Protein AF-A0A2H4V130-F1 (afdb_monomer_lite)

Foldseek 3Di:
DPDPVQPVQWDWDFPDPDDDPPGTDIDGWPDKDKDKDKDKDKDFPDPDPAQKTKMKIKIWIWMWIDTPNDTDIDIDIDIDIDMHGNPDDD

Sequence (90 aa):
DYKHAESHNFVAVSRDMALTPDNFFVMKIDSIKDISVMLNACYDVMHTDLPVSPYMCAGLGASFIDISNHVTSKLAYRGKVGVSYKLTPE

Secondary structure (DSSP, 8-state):
---GGGGGGEEEEESSSS--TTSEEEEE---EEEEEEEEEEEEES--SSSSEEEEEEEEEEEEEEEETTEEEEEEEEEEEEEEEE-SS--

pLDDT: mean 83.34, std 10.33, range [48.66, 95.25]

Structure (mmCIF, N/CA/C/O backbone):
data_AF-A0A2H4V130-F1
#
_entry.id   AF-A0A2H4V130-F1
#
loop_
_atom_site.group_PDB
_atom_site.id
_atom_site.type_symbol
_atom_site.label_atom_id
_atom_site.label_alt_id
_atom_site.label_comp_id
_atom_site.label_asym_id
_atom_site.label_entity_id
_atom_site.label_seq_id
_atom_site.pdbx_PDB_ins_code
_atom_site.Cartn_x
_atom_site.Cartn_y
_atom_site.Cartn_z
_atom_site.occupancy
_atom_site.B_iso_or_equiv
_atom_site.auth_seq_id
_atom_site.auth_comp_id
_atom_site.auth_asym_id
_atom_site.auth_atom_id
_atom_site.pdbx_PDB_model_num
ATOM 1 N N . ASP A 1 1 ? 29.631 -12.722 -20.558 1.00 48.66 1 ASP A N 1
ATOM 2 C CA . ASP A 1 1 ? 29.013 -14.003 -20.176 1.00 48.66 1 ASP A CA 1
ATOM 3 C C . ASP A 1 1 ? 27.771 -13.793 -19.338 1.00 48.66 1 ASP A C 1
ATOM 5 O O . ASP A 1 1 ? 27.861 -13.338 -18.203 1.00 48.66 1 ASP A O 1
ATOM 9 N N . TYR A 1 2 ? 26.610 -14.098 -19.911 1.00 52.09 2 TYR A N 1
ATOM 10 C CA . TYR A 1 2 ? 25.340 -14.107 -19.194 1.00 52.09 2 TYR A CA 1
ATOM 11 C C . TYR A 1 2 ? 25.284 -15.386 -18.354 1.00 52.09 2 TYR A C 1
ATOM 13 O O . TYR A 1 2 ? 25.060 -16.475 -18.877 1.00 52.09 2 TYR A O 1
ATOM 21 N N . LYS A 1 3 ? 25.532 -15.288 -17.045 1.00 61.66 3 LYS A N 1
ATOM 22 C CA . LYS A 1 3 ? 25.327 -16.429 -16.145 1.00 61.66 3 LYS A CA 1
ATOM 23 C C . LYS A 1 3 ? 23.821 -16.667 -16.025 1.00 61.66 3 LYS A C 1
ATOM 25 O O . LYS A 1 3 ? 23.114 -15.829 -15.476 1.00 61.66 3 LYS A O 1
ATOM 30 N N . HIS A 1 4 ? 23.339 -17.812 -16.515 1.00 60.97 4 HIS A N 1
ATOM 31 C CA . HIS A 1 4 ? 21.917 -18.198 -16.530 1.00 60.97 4 HIS A CA 1
ATOM 32 C C . HIS A 1 4 ? 21.178 -17.984 -15.193 1.00 60.97 4 HIS A C 1
ATOM 34 O O . HIS A 1 4 ? 19.979 -17.709 -15.198 1.00 60.97 4 HIS A O 1
ATOM 40 N N . ALA A 1 5 ? 21.894 -18.042 -14.066 1.00 68.12 5 ALA A N 1
ATOM 41 C CA . ALA A 1 5 ? 21.361 -17.807 -12.727 1.00 68.12 5 ALA A CA 1
ATOM 42 C C . ALA A 1 5 ? 20.794 -16.389 -12.506 1.00 68.12 5 ALA A C 1
ATOM 44 O O . ALA A 1 5 ? 19.833 -16.249 -11.760 1.00 68.12 5 ALA A O 1
ATOM 45 N N . GLU A 1 6 ? 21.326 -15.355 -13.167 1.00 70.19 6 GLU A N 1
ATOM 46 C CA . GLU A 1 6 ? 20.890 -13.954 -12.991 1.00 70.19 6 GLU A CA 1
ATOM 47 C C . GLU A 1 6 ? 19.952 -13.465 -14.107 1.00 70.19 6 GLU A C 1
ATOM 49 O O . GLU A 1 6 ? 19.586 -12.294 -14.136 1.00 70.19 6 GLU A O 1
ATOM 54 N N . SER A 1 7 ? 19.539 -14.347 -15.027 1.00 68.31 7 SER A N 1
ATOM 55 C CA . SER A 1 7 ? 18.705 -13.979 -16.186 1.00 68.31 7 SER A CA 1
ATOM 56 C C . SER A 1 7 ? 17.372 -13.320 -15.807 1.00 68.31 7 SER A C 1
ATOM 58 O O . SER A 1 7 ? 16.903 -12.444 -16.527 1.00 68.31 7 SER A O 1
ATOM 60 N N . HIS A 1 8 ? 16.805 -13.673 -14.649 1.00 75.44 8 HIS A N 1
ATOM 61 C CA . HIS A 1 8 ? 15.561 -13.103 -14.123 1.00 75.44 8 HIS A CA 1
ATOM 62 C C . HIS A 1 8 ? 15.663 -11.616 -13.747 1.00 75.44 8 HIS A C 1
ATOM 64 O O . HIS A 1 8 ? 14.636 -10.958 -13.612 1.00 75.44 8 HIS A O 1
ATOM 70 N N . ASN A 1 9 ? 16.879 -11.078 -13.616 1.00 81.31 9 ASN A N 1
ATOM 71 C CA . ASN A 1 9 ? 17.112 -9.669 -13.302 1.00 81.31 9 ASN A CA 1
ATOM 72 C C . ASN A 1 9 ? 17.200 -8.792 -14.557 1.00 81.31 9 ASN A C 1
ATOM 74 O O . ASN A 1 9 ? 17.381 -7.586 -14.431 1.00 81.31 9 ASN A O 1
ATOM 78 N N . PHE A 1 10 ? 17.115 -9.356 -15.766 1.00 86.25 10 PHE A N 1
ATOM 79 C CA . PHE A 1 10 ? 17.248 -8.598 -17.009 1.00 86.25 10 PHE A CA 1
ATOM 80 C C . PHE A 1 10 ? 15.906 -8.468 -17.727 1.00 86.25 10 PHE A C 1
ATOM 82 O O . PHE A 1 10 ? 15.212 -9.454 -17.961 1.00 86.25 10 PHE A O 1
ATOM 89 N N . VAL A 1 11 ? 15.565 -7.241 -18.122 1.00 86.50 11 VAL A N 1
ATOM 90 C CA . VAL A 1 11 ? 14.349 -6.925 -18.879 1.00 86.50 11 VAL A CA 1
ATOM 91 C C . VAL A 1 11 ? 14.732 -6.214 -20.172 1.00 86.50 11 VAL A C 1
ATOM 93 O O . VAL A 1 11 ? 15.519 -5.267 -20.157 1.00 86.50 11 VAL A O 1
ATOM 96 N N . ALA A 1 12 ? 14.171 -6.666 -21.294 1.00 88.56 12 ALA A N 1
ATOM 97 C CA . ALA A 1 12 ? 14.283 -5.988 -22.580 1.00 88.56 12 ALA A CA 1
ATOM 98 C C . ALA A 1 12 ? 13.146 -4.966 -22.725 1.00 88.56 12 ALA A C 1
ATOM 100 O O . ALA A 1 12 ? 11.971 -5.327 -22.668 1.00 88.56 12 ALA A O 1
ATOM 101 N N . VAL A 1 13 ? 13.496 -3.694 -22.911 1.00 89.12 13 VAL A N 1
ATOM 102 C CA . VAL A 1 13 ? 12.544 -2.593 -23.094 1.00 89.12 13 VAL A CA 1
ATOM 103 C C . VAL A 1 13 ? 12.643 -2.098 -24.534 1.00 89.12 13 VAL A C 1
ATOM 105 O O . VAL A 1 13 ? 13.701 -1.640 -24.965 1.00 89.12 13 VAL A O 1
ATOM 108 N N . SER A 1 14 ? 11.538 -2.188 -25.274 1.00 91.81 14 SER A N 1
ATOM 109 C CA . SER A 1 14 ? 11.398 -1.672 -26.640 1.00 91.81 14 SER A CA 1
ATOM 110 C C . SER A 1 14 ? 10.255 -0.660 -26.712 1.00 91.81 14 SER A C 1
ATOM 112 O O . SER A 1 14 ? 9.333 -0.689 -25.895 1.00 91.81 14 SER A O 1
ATOM 114 N N . ARG A 1 15 ? 10.324 0.252 -27.687 1.00 89.31 15 ARG A N 1
ATOM 115 C CA . ARG A 1 15 ? 9.226 1.171 -28.023 1.00 89.31 15 ARG A CA 1
ATOM 116 C C . ARG A 1 15 ? 8.254 0.550 -29.039 1.00 89.31 15 ARG A C 1
ATOM 118 O O . ARG A 1 15 ? 7.129 1.029 -29.154 1.00 89.31 15 ARG A O 1
ATOM 125 N N . ASP A 1 16 ? 8.676 -0.503 -29.739 1.00 90.75 16 ASP A N 1
ATOM 126 C CA . ASP A 1 16 ? 7.880 -1.199 -30.748 1.00 90.75 16 ASP A CA 1
ATOM 127 C C . ASP A 1 16 ? 7.147 -2.405 -30.149 1.00 90.75 16 ASP A C 1
ATOM 129 O O . ASP A 1 16 ? 7.585 -3.014 -29.175 1.00 90.75 16 ASP A O 1
ATOM 133 N N . MET A 1 17 ? 6.031 -2.795 -30.771 1.00 84.75 17 MET A N 1
ATOM 134 C CA . MET A 1 17 ? 5.262 -3.981 -30.364 1.00 84.75 17 MET A CA 1
ATOM 135 C C . MET A 1 17 ? 5.999 -5.304 -30.613 1.00 84.75 17 MET A C 1
ATOM 137 O O . MET A 1 17 ? 5.706 -6.297 -29.951 1.00 84.75 17 MET A O 1
ATOM 141 N N . ALA A 1 18 ? 6.916 -5.337 -31.581 1.00 89.44 18 ALA A N 1
ATOM 142 C CA . ALA A 1 18 ? 7.696 -6.519 -31.923 1.00 89.44 18 ALA A CA 1
ATOM 143 C C . ALA A 1 18 ? 9.152 -6.320 -31.495 1.00 89.44 18 ALA A C 1
ATOM 145 O O . ALA A 1 18 ? 9.793 -5.358 -31.918 1.00 89.44 18 ALA A O 1
ATOM 146 N N . LEU A 1 19 ? 9.683 -7.244 -30.691 1.00 88.00 19 LEU A N 1
ATOM 147 C CA . LEU A 1 19 ? 11.110 -7.267 -30.384 1.00 88.00 19 LEU A CA 1
ATOM 148 C C . LEU A 1 19 ? 11.888 -7.816 -31.586 1.00 88.00 19 LEU A C 1
ATOM 150 O O . LEU A 1 19 ? 11.607 -8.902 -32.089 1.00 88.00 19 LEU A O 1
ATOM 154 N N . THR A 1 20 ? 12.894 -7.067 -32.007 1.00 87.06 20 THR A N 1
ATOM 155 C CA . THR A 1 20 ? 13.909 -7.440 -32.993 1.00 87.06 20 THR A CA 1
ATOM 156 C C . THR A 1 20 ? 15.291 -7.255 -32.359 1.00 87.06 20 THR A C 1
ATOM 158 O O . THR A 1 20 ? 15.401 -6.542 -31.366 1.00 87.06 20 THR A O 1
ATOM 161 N N . PRO A 1 21 ? 16.361 -7.873 -32.885 1.00 84.06 21 PRO A N 1
ATOM 162 C CA . PRO A 1 21 ? 17.703 -7.782 -32.299 1.00 84.06 21 PRO A CA 1
ATOM 163 C C . PRO A 1 21 ? 18.228 -6.354 -32.064 1.00 84.06 21 PRO A C 1
ATOM 165 O O . PRO A 1 21 ? 19.044 -6.157 -31.169 1.00 84.06 21 PRO A O 1
ATOM 168 N N . ASP A 1 22 ? 17.730 -5.372 -32.822 1.00 87.25 22 ASP A N 1
ATOM 169 C CA . ASP A 1 22 ? 18.277 -4.012 -32.864 1.00 87.25 22 ASP A CA 1
ATOM 170 C C . ASP A 1 22 ? 17.377 -2.953 -32.200 1.00 87.25 22 ASP A C 1
ATOM 172 O O . ASP A 1 22 ? 17.728 -1.773 -32.182 1.00 87.25 22 ASP A O 1
ATOM 176 N N . ASN A 1 23 ? 16.209 -3.334 -31.662 1.00 89.94 23 ASN A N 1
ATOM 177 C CA . ASN A 1 23 ? 15.202 -2.370 -31.191 1.00 89.94 23 ASN A CA 1
ATOM 178 C C . ASN A 1 23 ? 14.849 -2.468 -29.700 1.00 89.94 23 ASN A C 1
ATOM 180 O O . ASN A 1 23 ? 13.786 -1.996 -29.288 1.00 89.94 23 ASN A O 1
ATOM 184 N N . PHE A 1 24 ? 15.717 -3.047 -28.873 1.00 90.62 24 PHE A N 1
ATOM 185 C CA . PHE A 1 24 ? 15.523 -3.079 -27.424 1.00 90.62 24 PHE A CA 1
ATOM 186 C C . PHE A 1 24 ? 16.773 -2.646 -26.668 1.00 90.62 24 PHE A C 1
ATOM 188 O O . PHE A 1 24 ? 17.904 -2.832 -27.109 1.00 90.62 24 PHE A O 1
ATOM 195 N N . PHE A 1 25 ? 16.548 -2.115 -25.473 1.00 87.81 25 PHE A N 1
ATOM 196 C CA . PHE A 1 25 ? 17.588 -1.888 -24.482 1.00 87.81 25 PHE A CA 1
ATOM 197 C C . PHE A 1 25 ? 17.419 -2.902 -23.356 1.00 87.81 25 PHE A C 1
ATOM 199 O O . PHE A 1 25 ? 16.299 -3.169 -22.918 1.00 87.81 25 PHE A O 1
ATOM 206 N N . VAL A 1 26 ? 18.525 -3.473 -22.884 1.00 87.00 26 VAL A N 1
ATOM 207 C CA . VAL A 1 26 ? 18.514 -4.374 -21.727 1.00 87.00 26 VAL A CA 1
ATOM 208 C C . VAL A 1 26 ? 18.752 -3.555 -20.469 1.00 87.00 26 VAL A C 1
ATOM 210 O O . VAL A 1 26 ? 19.776 -2.886 -20.345 1.00 87.00 26 VAL A O 1
ATOM 213 N N . MET A 1 27 ? 17.824 -3.638 -19.522 1.00 85.00 27 MET A N 1
ATOM 214 C CA . MET A 1 27 ? 17.962 -3.060 -18.190 1.00 85.00 27 MET A CA 1
ATOM 215 C C . MET A 1 27 ? 18.126 -4.180 -17.161 1.00 85.00 27 MET A C 1
ATOM 217 O O . MET A 1 27 ? 17.417 -5.185 -17.225 1.00 85.00 27 MET A O 1
ATOM 221 N N . LYS A 1 28 ? 19.051 -4.004 -16.210 1.00 84.25 28 LYS A N 1
ATOM 222 C CA . LYS A 1 28 ? 19.180 -4.873 -15.035 1.00 84.25 28 LYS A CA 1
ATOM 223 C C . LYS A 1 28 ? 18.363 -4.286 -13.882 1.00 84.25 28 LYS A C 1
ATOM 225 O O . LYS A 1 28 ? 18.498 -3.103 -13.585 1.00 84.25 28 LYS A O 1
ATOM 230 N N . ILE A 1 29 ? 17.534 -5.102 -13.245 1.00 84.81 29 ILE A N 1
ATOM 231 C CA . ILE A 1 29 ? 16.771 -4.777 -12.041 1.00 84.81 29 ILE A CA 1
ATOM 232 C C . ILE A 1 29 ? 17.262 -5.722 -10.945 1.00 84.81 29 ILE A C 1
ATOM 234 O O . ILE A 1 29 ? 16.856 -6.877 -10.895 1.00 84.81 29 ILE A O 1
ATOM 238 N N . ASP A 1 30 ? 18.169 -5.244 -10.091 1.00 82.00 30 ASP A N 1
ATOM 239 C CA . ASP A 1 30 ? 18.759 -6.073 -9.028 1.00 82.00 30 ASP A CA 1
ATOM 240 C C . ASP A 1 30 ? 17.761 -6.394 -7.904 1.00 82.00 30 ASP A C 1
ATOM 242 O O . ASP A 1 30 ? 17.816 -7.461 -7.298 1.00 82.00 30 ASP A O 1
ATOM 246 N N . SER A 1 31 ? 16.858 -5.460 -7.596 1.00 79.38 31 SER A N 1
ATOM 247 C CA . SER A 1 31 ? 15.813 -5.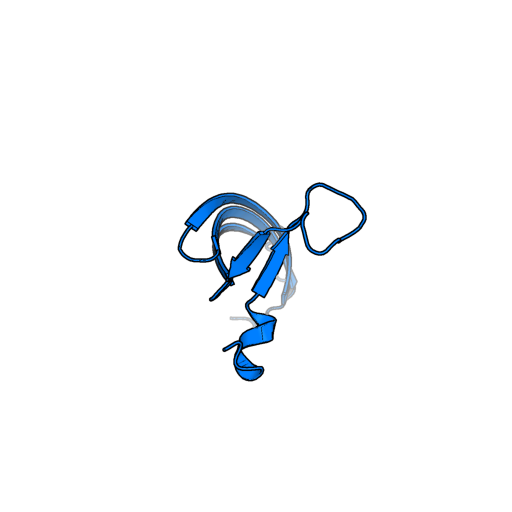639 -6.590 1.00 79.38 31 SER A CA 1
ATOM 248 C C . SER A 1 31 ? 14.704 -4.607 -6.773 1.00 79.38 31 SER A C 1
ATOM 250 O O . SER A 1 31 ? 14.956 -3.475 -7.199 1.00 79.38 31 SER A O 1
ATOM 252 N N . ILE A 1 32 ? 13.480 -5.011 -6.431 1.00 84.12 32 ILE A N 1
ATOM 253 C CA . ILE A 1 32 ? 12.323 -4.128 -6.298 1.00 84.12 32 ILE A CA 1
ATOM 254 C C . ILE A 1 32 ? 11.915 -4.171 -4.833 1.00 84.12 32 ILE A C 1
ATOM 256 O O . ILE A 1 32 ? 11.526 -5.224 -4.322 1.00 84.12 32 ILE A O 1
ATOM 260 N N . LYS A 1 33 ? 12.002 -3.031 -4.152 1.00 84.50 33 LYS A N 1
ATOM 261 C CA . LYS A 1 33 ? 11.597 -2.909 -2.752 1.00 84.50 33 LYS A CA 1
ATOM 262 C C . LYS A 1 33 ? 10.458 -1.911 -2.646 1.00 84.50 33 LYS A C 1
ATOM 264 O O . LYS A 1 33 ? 10.584 -0.780 -3.093 1.00 84.50 33 LYS A O 1
ATOM 269 N N . ASP A 1 34 ? 9.362 -2.328 -2.028 1.00 87.56 34 ASP A N 1
ATOM 270 C CA . ASP A 1 34 ? 8.226 -1.456 -1.738 1.00 87.56 34 ASP A CA 1
ATOM 271 C C . ASP A 1 34 ? 8.043 -1.358 -0.223 1.00 87.56 34 ASP A C 1
ATOM 273 O O . ASP A 1 34 ? 7.933 -2.369 0.476 1.00 87.56 34 ASP A O 1
ATOM 277 N N . ILE A 1 35 ? 8.077 -0.136 0.298 1.00 89.06 35 ILE A N 1
ATOM 278 C CA . ILE A 1 35 ? 7.859 0.156 1.712 1.00 89.06 35 ILE A CA 1
ATOM 279 C C . ILE A 1 35 ? 6.676 1.106 1.810 1.00 89.06 35 ILE A C 1
ATOM 281 O O . ILE A 1 35 ? 6.760 2.255 1.388 1.00 89.06 35 ILE A O 1
ATOM 285 N N . SER A 1 36 ? 5.592 0.665 2.441 1.00 89.69 36 SER A N 1
ATOM 286 C CA . SER A 1 36 ? 4.434 1.517 2.712 1.00 89.69 36 SER A CA 1
ATOM 287 C C . SER A 1 36 ? 4.339 1.865 4.194 1.00 89.69 36 SER A C 1
ATOM 289 O O . SER A 1 36 ? 4.326 0.969 5.040 1.00 89.69 36 SER A O 1
ATOM 291 N N . VAL A 1 37 ? 4.197 3.150 4.508 1.00 92.56 37 VAL A N 1
ATOM 292 C CA . VAL A 1 37 ? 3.936 3.646 5.865 1.00 92.56 37 VAL A CA 1
ATOM 293 C C . VAL A 1 37 ? 2.568 4.310 5.885 1.00 92.56 37 VAL A C 1
ATOM 295 O O . VAL A 1 37 ? 2.263 5.122 5.015 1.00 92.56 37 VAL A O 1
ATOM 298 N N . MET A 1 38 ? 1.731 3.970 6.869 1.00 93.25 38 MET A N 1
ATOM 299 C CA . MET A 1 38 ? 0.352 4.452 6.929 1.00 93.25 38 MET A CA 1
ATOM 300 C C . MET A 1 38 ? -0.105 4.724 8.358 1.00 93.25 38 MET A C 1
ATOM 302 O O . MET A 1 38 ? -0.144 3.824 9.197 1.00 93.25 38 MET A O 1
ATOM 306 N N . LEU A 1 39 ? -0.518 5.963 8.598 1.00 93.88 39 LEU A N 1
ATOM 307 C CA . LEU A 1 39 ? -1.151 6.424 9.825 1.00 93.88 39 LEU A CA 1
ATOM 308 C C . LEU A 1 39 ? -2.661 6.267 9.671 1.00 93.88 39 LEU A C 1
ATOM 310 O O . LEU A 1 39 ? -3.229 6.794 8.722 1.00 93.88 39 LEU A O 1
ATOM 314 N N . ASN A 1 40 ? -3.308 5.530 10.575 1.00 94.38 40 ASN A N 1
ATOM 315 C CA . ASN A 1 40 ? -4.759 5.325 10.558 1.00 94.38 40 ASN A CA 1
ATOM 316 C C . ASN A 1 40 ? -5.380 6.023 11.773 1.00 94.38 40 ASN A C 1
ATOM 318 O O . ASN A 1 40 ? -4.971 5.758 12.899 1.00 94.3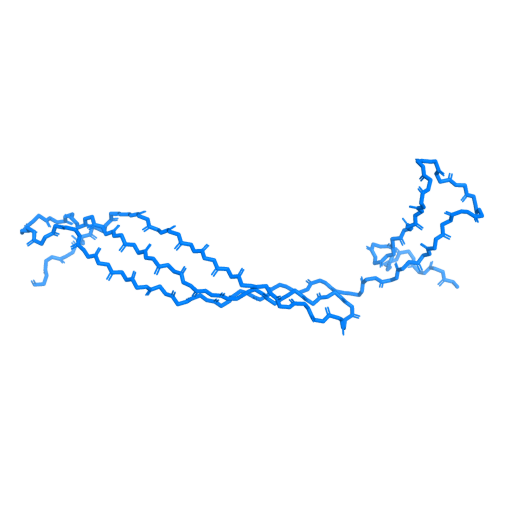8 40 ASN A O 1
ATOM 322 N N . ALA A 1 41 ? -6.375 6.874 11.543 1.00 93.00 41 ALA A N 1
ATOM 323 C CA . ALA A 1 41 ? -7.271 7.390 12.567 1.00 93.00 41 ALA A CA 1
ATOM 324 C C . ALA A 1 41 ? -8.528 6.516 12.582 1.00 93.00 41 ALA A C 1
ATOM 326 O O . ALA A 1 41 ? -9.210 6.422 11.561 1.00 93.00 41 ALA A O 1
ATOM 327 N N . CYS A 1 42 ? -8.797 5.850 13.704 1.00 92.69 42 CYS A N 1
ATOM 328 C CA . CYS A 1 42 ? -9.899 4.901 13.856 1.00 92.69 42 CYS A CA 1
ATOM 329 C C . CYS A 1 42 ? -10.933 5.406 14.863 1.00 92.69 42 CYS A C 1
ATOM 331 O O . CYS A 1 42 ? -10.579 6.076 15.832 1.00 92.69 42 CYS A O 1
ATOM 333 N N . TYR A 1 43 ? -12.195 5.062 14.628 1.00 88.50 43 TYR A N 1
ATOM 334 C CA . TYR A 1 43 ? -13.314 5.355 15.509 1.00 88.50 43 TYR A CA 1
ATOM 335 C C . TYR A 1 43 ? -14.273 4.164 15.574 1.00 88.50 43 TYR A C 1
ATOM 337 O O . TYR A 1 43 ? -14.645 3.600 14.538 1.00 88.50 43 TYR A O 1
ATOM 345 N N . ASP A 1 44 ? -14.687 3.821 16.790 1.00 88.81 44 ASP A N 1
ATOM 346 C CA . ASP A 1 44 ? -15.689 2.793 17.056 1.00 88.81 44 ASP A CA 1
ATOM 347 C C . ASP A 1 44 ? -17.089 3.391 16.896 1.00 88.81 44 ASP A C 1
ATOM 349 O O . ASP A 1 44 ? -17.478 4.331 17.587 1.00 88.81 44 ASP A O 1
ATOM 353 N N . VAL A 1 45 ? -17.856 2.851 15.952 1.00 82.81 45 VAL A N 1
ATOM 354 C CA . VAL A 1 45 ? -19.149 3.397 15.518 1.00 82.81 45 VAL A CA 1
ATOM 355 C C . VAL A 1 45 ? -20.245 3.148 16.560 1.00 82.81 45 VAL A C 1
ATOM 357 O O . VAL A 1 45 ? -21.168 3.950 16.687 1.00 82.81 45 VAL A O 1
ATOM 360 N N . MET A 1 46 ? -20.155 2.053 17.320 1.00 77.81 46 MET A N 1
ATOM 361 C CA . MET A 1 46 ? -21.106 1.699 18.379 1.00 77.81 46 MET A CA 1
ATOM 362 C C . MET A 1 46 ? -20.349 1.343 19.662 1.00 77.81 46 MET A C 1
ATOM 364 O O . MET A 1 46 ? -19.481 0.480 19.642 1.00 77.81 46 MET A O 1
ATOM 368 N N . HIS A 1 47 ? -20.721 1.983 20.773 1.00 67.06 47 HIS A N 1
ATOM 369 C CA . HIS A 1 47 ? -20.170 1.748 22.119 1.00 67.06 47 HIS A CA 1
ATOM 370 C C . HIS A 1 47 ? -21.174 1.013 23.030 1.00 67.06 47 HIS A C 1
ATOM 372 O O . HIS A 1 47 ? -21.251 1.273 24.226 1.00 67.06 47 HIS A O 1
ATOM 378 N N . THR A 1 48 ? -22.021 0.156 22.463 1.00 63.38 48 THR A N 1
ATOM 379 C CA . THR A 1 48 ? -22.993 -0.636 23.228 1.00 63.38 48 THR A CA 1
ATOM 380 C C . THR A 1 48 ? -22.292 -1.786 23.964 1.00 63.38 48 THR A C 1
ATOM 382 O O . THR A 1 48 ? -21.279 -2.282 23.478 1.00 63.38 48 THR A O 1
ATOM 385 N N . ASP A 1 49 ? -22.842 -2.260 25.094 1.00 67.06 49 ASP A N 1
ATOM 386 C CA . ASP A 1 49 ? -22.360 -3.423 25.885 1.00 67.06 49 ASP A CA 1
ATOM 387 C C . ASP A 1 49 ? -22.442 -4.775 25.134 1.00 67.06 49 ASP A C 1
ATOM 389 O O . ASP A 1 49 ? -22.508 -5.857 25.720 1.00 67.06 49 ASP A O 1
ATOM 393 N N . LEU A 1 50 ? -22.492 -4.732 23.806 1.00 69.62 50 LEU A N 1
ATOM 394 C CA . LEU A 1 50 ? -22.457 -5.896 22.946 1.00 69.62 50 LEU A CA 1
ATOM 395 C C . LEU A 1 50 ? -20.996 -6.339 22.769 1.00 69.62 50 LEU A C 1
ATOM 397 O O . LEU A 1 50 ? -20.097 -5.506 22.652 1.00 69.62 50 LEU A O 1
ATOM 401 N N . PRO A 1 51 ? -20.728 -7.649 22.653 1.00 74.88 51 PRO A N 1
ATOM 402 C CA . PRO A 1 51 ? -19.376 -8.173 22.443 1.00 74.88 51 PRO A CA 1
ATOM 403 C C . PRO A 1 51 ? -18.788 -7.819 21.062 1.00 74.88 51 PRO A C 1
ATOM 405 O O . PRO A 1 51 ? -17.678 -8.236 20.743 1.00 74.88 51 PRO A O 1
ATOM 408 N N . VAL A 1 52 ? -19.522 -7.067 20.237 1.00 82.38 52 VAL A N 1
ATOM 409 C CA . VAL A 1 52 ? -19.222 -6.730 18.845 1.00 82.38 52 VAL A CA 1
ATOM 410 C C . VAL A 1 52 ? -19.148 -5.205 18.703 1.00 82.38 52 VAL A C 1
ATOM 412 O O . VAL A 1 52 ? -20.171 -4.536 18.826 1.00 82.38 52 VAL A O 1
ATOM 415 N N . SER A 1 53 ? -17.967 -4.663 18.390 1.00 86.19 53 SER A N 1
ATOM 416 C CA . SER A 1 53 ? -17.750 -3.231 18.125 1.00 86.19 53 SER A CA 1
ATOM 417 C C . SER A 1 53 ? -17.421 -2.999 16.640 1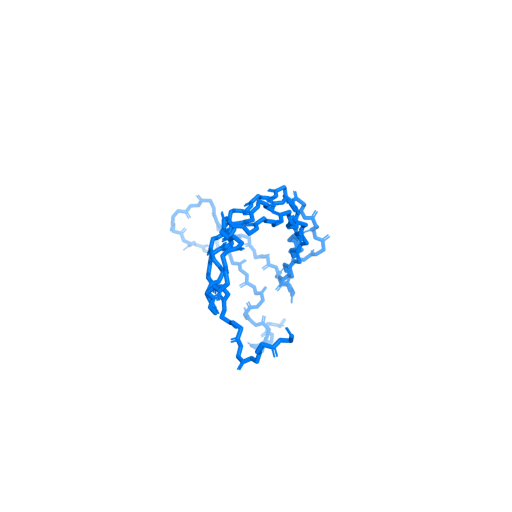.00 86.19 53 SER A C 1
ATOM 419 O O . SER A 1 53 ? -16.327 -3.358 16.188 1.00 86.19 53 SER A O 1
ATOM 421 N N . PRO A 1 54 ? -18.347 -2.456 15.828 1.00 89.12 54 PRO A N 1
ATOM 422 C CA . PRO A 1 54 ? -18.028 -1.998 14.481 1.00 89.12 54 PRO A CA 1
ATOM 423 C C . PRO A 1 54 ? -17.104 -0.777 14.542 1.00 89.12 54 PRO A C 1
ATOM 425 O O . PRO A 1 54 ? -17.386 0.182 15.258 1.00 89.12 54 PRO A O 1
ATOM 428 N N . TYR A 1 55 ? -16.042 -0.777 13.740 1.00 90.31 55 TYR A N 1
ATOM 429 C CA . TYR A 1 55 ? -15.075 0.314 13.670 1.00 90.31 55 TYR A CA 1
ATOM 430 C C . TYR A 1 55 ? -14.826 0.755 12.229 1.00 90.31 55 TYR A C 1
ATOM 432 O O . TYR A 1 55 ? -14.894 -0.024 11.272 1.00 90.31 55 TYR A O 1
ATOM 440 N N . MET A 1 56 ? -14.494 2.030 12.078 1.00 93.12 56 MET A N 1
ATOM 441 C CA . MET A 1 56 ? -14.056 2.620 10.820 1.00 93.12 56 MET A CA 1
ATOM 442 C C . MET A 1 56 ? -12.743 3.361 11.026 1.00 93.12 56 MET A C 1
ATOM 444 O O . MET A 1 56 ? -12.511 3.950 12.076 1.00 93.12 56 MET A O 1
ATOM 448 N N . CYS A 1 57 ? -11.884 3.359 10.015 1.00 94.12 57 CYS A N 1
ATOM 449 C CA . CYS A 1 57 ? -10.641 4.106 10.017 1.00 94.12 57 CYS A CA 1
ATOM 450 C C . CYS A 1 57 ? -10.428 4.837 8.696 1.00 94.12 57 CYS A C 1
ATOM 452 O O . CYS A 1 57 ? -10.673 4.292 7.616 1.00 94.12 57 CYS A O 1
ATOM 454 N N . ALA A 1 58 ? -9.863 6.033 8.796 1.00 95.25 58 ALA A N 1
ATOM 455 C CA . ALA A 1 58 ? -9.290 6.766 7.682 1.00 95.25 58 ALA A CA 1
ATOM 456 C C . ALA A 1 58 ? -7.767 6.778 7.829 1.00 95.25 58 ALA A C 1
ATOM 458 O O . ALA A 1 58 ? -7.234 7.115 8.885 1.00 95.25 58 ALA A O 1
ATOM 459 N N . GLY A 1 59 ? -7.066 6.370 6.778 1.00 94.12 59 GLY A N 1
ATOM 460 C CA . GLY A 1 59 ? -5.619 6.261 6.747 1.00 94.12 59 GLY A CA 1
ATOM 461 C C . GLY A 1 59 ? -4.992 7.195 5.726 1.00 94.12 59 GLY A C 1
ATOM 462 O O . GLY A 1 59 ? -5.456 7.271 4.589 1.00 94.12 59 GLY A O 1
ATOM 463 N N . LEU A 1 60 ? -3.913 7.857 6.130 1.00 95.00 60 LEU A N 1
ATOM 464 C CA . LEU A 1 60 ? -3.029 8.636 5.270 1.00 95.00 60 LEU A CA 1
ATOM 465 C C . LEU A 1 60 ? -1.615 8.080 5.393 1.00 95.00 60 LEU A C 1
ATOM 467 O O . LEU A 1 60 ? -1.176 7.674 6.469 1.00 95.00 60 LEU A O 1
ATOM 471 N N . GLY A 1 61 ? -0.893 8.038 4.287 1.00 92.94 61 GLY A N 1
ATOM 472 C CA . GLY A 1 61 ? 0.413 7.414 4.251 1.00 92.94 61 GLY A CA 1
ATOM 473 C C . GLY A 1 61 ? 1.213 7.771 3.017 1.00 92.94 61 GLY A C 1
ATOM 474 O O . GLY A 1 61 ? 0.821 8.599 2.194 1.00 92.94 61 GLY A O 1
ATOM 475 N N . ALA A 1 62 ? 2.346 7.101 2.892 1.00 90.94 62 ALA A N 1
ATOM 476 C CA . ALA A 1 62 ? 3.201 7.169 1.727 1.00 90.94 62 ALA A CA 1
ATOM 477 C C . ALA A 1 62 ? 3.734 5.773 1.404 1.00 90.94 62 ALA A C 1
ATOM 479 O O . ALA A 1 62 ? 3.976 4.964 2.301 1.00 90.94 62 ALA A O 1
ATOM 480 N N . SER A 1 63 ? 3.901 5.496 0.117 1.00 89.75 63 SER A N 1
ATOM 481 C CA . SER A 1 63 ? 4.587 4.304 -0.382 1.00 89.75 63 SER A CA 1
ATOM 482 C C . SER A 1 63 ? 5.896 4.728 -1.036 1.00 89.75 63 SER A C 1
ATOM 484 O O . SER A 1 63 ? 5.935 5.730 -1.754 1.00 89.75 63 SER A O 1
ATOM 486 N N . PHE A 1 64 ? 6.958 3.986 -0.758 1.00 87.62 64 PHE A N 1
ATOM 487 C CA . PHE A 1 64 ? 8.310 4.210 -1.245 1.00 87.62 64 PHE A CA 1
ATOM 488 C C . PHE A 1 64 ? 8.710 2.999 -2.075 1.00 87.62 64 PHE A C 1
ATOM 490 O O . PHE A 1 64 ? 8.966 1.928 -1.527 1.00 87.62 64 PHE A O 1
ATOM 497 N N . ILE A 1 65 ? 8.747 3.191 -3.390 1.00 86.12 65 ILE A N 1
ATOM 498 C CA . ILE A 1 65 ? 9.111 2.152 -4.348 1.00 86.12 65 ILE A CA 1
ATOM 499 C C . ILE A 1 65 ? 10.554 2.416 -4.770 1.00 86.12 65 ILE A C 1
ATOM 501 O O . ILE A 1 65 ? 10.849 3.474 -5.326 1.00 86.12 65 ILE A O 1
ATOM 505 N N . ASP A 1 66 ? 11.438 1.469 -4.494 1.00 80.50 66 ASP A N 1
ATOM 506 C CA . ASP A 1 66 ? 12.834 1.457 -4.915 1.00 80.50 66 ASP A CA 1
ATOM 507 C C . ASP A 1 66 ? 13.001 0.435 -6.042 1.00 80.50 66 ASP A C 1
ATOM 509 O O . ASP A 1 66 ? 12.760 -0.762 -5.857 1.00 80.50 66 ASP A O 1
ATOM 513 N N . ILE A 1 67 ? 13.375 0.931 -7.222 1.00 79.81 67 ILE A N 1
ATOM 514 C CA . ILE A 1 67 ? 13.734 0.115 -8.380 1.00 79.81 67 ILE A CA 1
ATOM 515 C C . ILE A 1 67 ? 15.177 0.451 -8.715 1.00 79.81 67 ILE A C 1
ATOM 517 O O . ILE A 1 67 ? 15.456 1.524 -9.250 1.00 79.81 67 ILE A O 1
ATOM 521 N N . SER A 1 68 ? 16.090 -0.476 -8.424 1.00 72.12 68 SER A N 1
ATOM 522 C CA . SER A 1 68 ? 17.496 -0.348 -8.812 1.00 72.12 68 SER A CA 1
ATOM 523 C C . SER A 1 68 ? 18.118 1.012 -8.426 1.00 72.12 68 SER A C 1
ATOM 525 O O . SER A 1 68 ? 18.742 1.664 -9.265 1.00 72.12 68 SER A O 1
ATOM 527 N N . ASN A 1 69 ? 17.951 1.435 -7.161 1.00 66.12 69 ASN A N 1
ATOM 528 C CA . ASN A 1 69 ? 18.497 2.670 -6.573 1.00 66.12 69 ASN A CA 1
ATOM 529 C C . ASN A 1 69 ? 17.786 3.975 -6.992 1.00 66.12 69 ASN A C 1
ATOM 531 O O . ASN A 1 69 ? 18.276 5.075 -6.726 1.00 66.12 69 ASN A O 1
ATOM 535 N N . HIS A 1 70 ? 16.612 3.874 -7.617 1.00 74.69 70 HIS A N 1
ATOM 536 C CA . HIS A 1 70 ? 15.710 5.002 -7.830 1.00 74.69 70 HIS A CA 1
ATOM 537 C C . HIS A 1 70 ? 14.503 4.891 -6.899 1.00 74.69 70 HIS A C 1
ATOM 539 O O . HIS A 1 70 ? 13.598 4.088 -7.124 1.00 74.69 70 HIS A O 1
ATOM 545 N N . VAL A 1 71 ? 14.480 5.740 -5.868 1.00 78.81 71 VAL A N 1
ATOM 546 C CA . VAL A 1 71 ? 13.377 5.813 -4.903 1.00 78.81 71 VAL A CA 1
ATOM 547 C C . VAL A 1 71 ? 12.321 6.799 -5.394 1.00 78.81 71 VAL A C 1
ATOM 549 O O . VAL A 1 71 ? 12.583 7.992 -5.532 1.00 78.81 71 VAL A O 1
ATOM 552 N N . THR A 1 72 ? 11.106 6.305 -5.615 1.00 83.94 72 THR A N 1
ATOM 553 C CA . THR A 1 72 ? 9.925 7.126 -5.903 1.00 83.94 72 THR A CA 1
ATOM 554 C C . THR A 1 72 ? 8.975 7.090 -4.714 1.00 83.94 72 THR A C 1
ATOM 556 O O . THR A 1 72 ? 8.544 6.016 -4.291 1.00 83.94 72 THR A O 1
ATOM 559 N N . SER A 1 73 ? 8.612 8.262 -4.191 1.00 83.81 73 SER A N 1
ATOM 560 C CA . SER A 1 73 ? 7.593 8.392 -3.150 1.00 83.81 73 SER A CA 1
ATOM 561 C C . SER A 1 73 ? 6.226 8.709 -3.759 1.00 83.81 73 SER A C 1
ATOM 563 O O . SER A 1 73 ? 6.096 9.531 -4.668 1.00 83.81 73 SER A O 1
ATOM 565 N N . LYS A 1 74 ? 5.182 8.045 -3.261 1.00 88.56 74 LYS A N 1
ATOM 566 C CA . LYS A 1 74 ? 3.785 8.315 -3.623 1.00 88.56 74 LYS A CA 1
ATOM 567 C C . LYS A 1 74 ? 2.944 8.490 -2.369 1.00 88.56 74 LYS A C 1
ATOM 569 O O . LYS A 1 74 ? 3.051 7.692 -1.442 1.00 88.56 74 LYS A O 1
ATOM 574 N N . LEU A 1 75 ? 2.084 9.507 -2.356 1.00 89.25 75 LEU A N 1
ATOM 575 C CA . LEU A 1 75 ? 1.071 9.662 -1.313 1.00 89.25 75 LEU A CA 1
ATOM 576 C C . LEU A 1 75 ? 0.019 8.557 -1.446 1.00 89.25 75 LEU A C 1
ATOM 578 O O . LEU A 1 75 ? -0.412 8.229 -2.551 1.00 89.25 75 LEU A O 1
ATOM 582 N N . ALA A 1 76 ? -0.386 7.996 -0.312 1.00 90.56 76 ALA A N 1
ATOM 583 C CA . ALA A 1 76 ? -1.362 6.923 -0.223 1.00 90.56 76 ALA A CA 1
ATOM 584 C C . ALA A 1 76 ? -2.464 7.289 0.777 1.00 90.56 76 ALA A C 1
ATOM 586 O O . ALA A 1 76 ? -2.212 7.901 1.814 1.00 90.56 76 ALA A O 1
ATOM 587 N N . TYR A 1 77 ? -3.691 6.881 0.475 1.00 92.12 77 TYR A N 1
ATOM 588 C CA . TYR A 1 77 ? -4.841 7.003 1.363 1.00 92.12 77 TYR A CA 1
ATOM 589 C C . TYR A 1 77 ? -5.574 5.663 1.414 1.00 92.12 77 TYR A C 1
ATOM 591 O O . TYR A 1 77 ? -5.591 4.918 0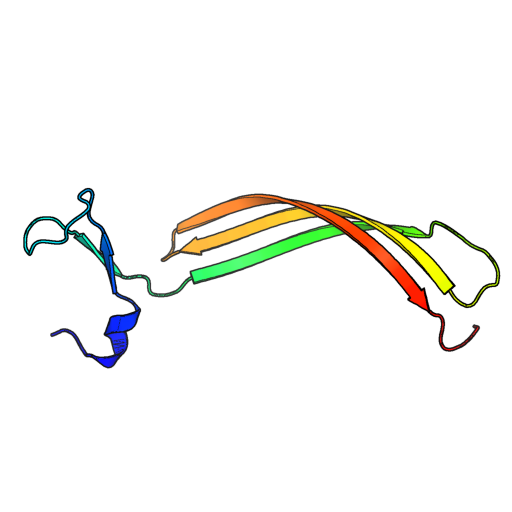.433 1.00 92.12 77 TYR A O 1
ATOM 599 N N . ARG A 1 78 ? -6.167 5.325 2.560 1.00 93.62 78 ARG A N 1
ATOM 600 C CA . ARG A 1 78 ? -6.891 4.060 2.734 1.00 93.62 78 ARG A CA 1
ATOM 601 C C . ARG A 1 78 ? -8.059 4.215 3.693 1.00 93.62 78 ARG A C 1
ATOM 603 O O . ARG A 1 78 ? -7.876 4.650 4.821 1.00 93.62 78 ARG A O 1
ATOM 610 N N . GLY A 1 79 ? -9.239 3.770 3.276 1.00 94.50 79 GLY A N 1
ATOM 611 C CA . GLY A 1 79 ? -10.348 3.499 4.189 1.00 94.50 79 GLY A CA 1
ATOM 612 C C . GLY A 1 79 ? -10.270 2.066 4.713 1.00 94.50 79 GLY A C 1
ATOM 613 O O . GLY A 1 79 ? -9.960 1.144 3.954 1.00 94.50 79 GLY A O 1
ATOM 614 N N . LYS A 1 80 ? -10.538 1.863 6.002 1.00 93.75 80 LYS A N 1
ATOM 615 C CA . LYS A 1 80 ? -10.764 0.534 6.586 1.00 93.75 80 LYS A CA 1
ATOM 616 C C . LYS A 1 80 ? -12.085 0.560 7.338 1.00 93.75 80 LYS A C 1
ATOM 618 O O . LYS A 1 80 ? -12.350 1.504 8.068 1.00 93.75 80 LYS A O 1
ATOM 623 N N . VAL A 1 81 ? -12.890 -0.476 7.179 1.00 93.94 81 VAL A N 1
ATOM 624 C CA . VAL A 1 81 ? -14.075 -0.714 8.005 1.00 93.94 81 VAL A CA 1
ATOM 625 C C . VAL A 1 81 ? -14.026 -2.160 8.455 1.00 93.94 81 VAL A C 1
ATOM 627 O O . VAL A 1 81 ? -13.538 -3.021 7.719 1.00 93.94 81 VAL A O 1
ATOM 630 N N . GLY A 1 82 ? -14.473 -2.424 9.669 1.00 91.25 82 GLY A N 1
ATOM 631 C CA . GLY A 1 82 ? -14.405 -3.756 10.232 1.00 91.25 82 GLY A CA 1
ATOM 632 C C . GLY A 1 82 ? -15.243 -3.888 11.483 1.00 91.25 82 GLY A C 1
ATOM 633 O O . GLY A 1 82 ? -15.913 -2.957 11.921 1.00 91.25 82 GLY A O 1
ATOM 634 N N . VAL A 1 83 ? -15.203 -5.086 12.043 1.00 89.56 83 VAL A N 1
ATOM 635 C CA . VAL A 1 83 ? -15.911 -5.429 13.266 1.00 89.56 83 VAL A CA 1
ATOM 636 C C . VAL A 1 83 ? -14.914 -6.100 14.201 1.00 89.56 83 VAL A C 1
ATOM 638 O O . VAL A 1 83 ? -14.190 -7.007 13.795 1.00 89.56 83 VAL A O 1
ATOM 641 N N . SER A 1 84 ? -14.842 -5.607 15.429 1.00 85.44 84 SER A N 1
ATOM 642 C CA . SER A 1 84 ? -14.046 -6.151 16.524 1.00 85.44 84 SER A CA 1
ATOM 643 C C . SER A 1 84 ? -14.940 -7.016 17.412 1.00 85.44 84 SER A C 1
ATOM 645 O O . SER A 1 84 ? -16.062 -6.613 17.715 1.00 85.44 84 SER A O 1
ATOM 647 N N . TYR A 1 85 ? -14.466 -8.196 17.818 1.00 84.50 85 TYR A N 1
ATOM 648 C CA . TYR A 1 85 ? -15.154 -9.061 18.781 1.00 84.50 85 TYR A CA 1
ATOM 649 C C . TYR A 1 85 ? -14.325 -9.172 20.060 1.00 84.50 85 TYR A C 1
ATOM 651 O O . TYR A 1 85 ? -13.165 -9.591 20.013 1.00 84.50 85 TYR A O 1
ATOM 659 N N . LYS A 1 86 ? -14.913 -8.827 21.206 1.00 79.75 86 LYS A N 1
ATOM 660 C CA . LYS A 1 86 ? -14.270 -8.973 22.515 1.00 79.75 86 LYS A CA 1
ATOM 661 C C . LYS A 1 86 ? -14.451 -10.415 23.006 1.00 79.75 86 LYS A C 1
ATOM 663 O O . LYS A 1 86 ? -15.554 -10.819 23.357 1.00 79.75 86 LYS A O 1
ATOM 668 N N . LEU A 1 87 ? -13.369 -11.202 23.008 1.00 75.19 87 LEU A N 1
ATOM 669 C CA . LEU A 1 87 ? -13.376 -12.610 23.454 1.00 75.19 87 LEU A CA 1
ATOM 670 C C . LEU A 1 87 ? -13.501 -12.762 24.978 1.00 75.19 87 LEU A C 1
ATOM 672 O O . LEU A 1 87 ? -14.013 -13.771 25.454 1.00 75.19 87 LEU A O 1
ATOM 676 N N . THR A 1 88 ? -13.068 -11.757 25.733 1.00 72.69 88 THR A N 1
ATOM 677 C CA . THR A 1 88 ? -13.226 -11.667 27.186 1.00 72.69 88 THR A CA 1
ATOM 678 C C . THR A 1 88 ? -13.765 -10.283 27.528 1.00 72.69 88 THR A C 1
ATOM 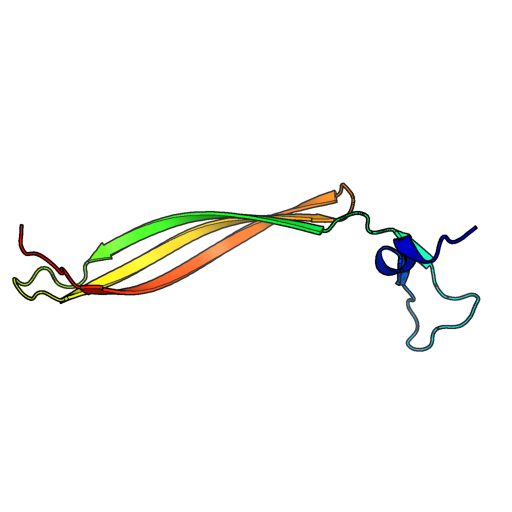680 O O . THR A 1 88 ? -13.182 -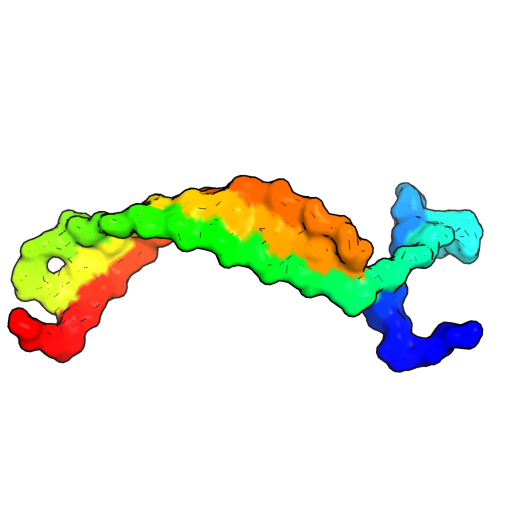9.300 27.059 1.00 72.69 88 THR A O 1
ATOM 683 N N . PRO A 1 89 ? -14.860 -10.181 28.301 1.00 64.94 89 PRO A N 1
ATOM 684 C CA . PRO A 1 89 ? -15.219 -8.921 28.929 1.00 64.94 89 PRO A CA 1
ATOM 685 C C . PRO A 1 89 ? -14.147 -8.610 29.979 1.00 64.94 89 PRO A C 1
ATOM 687 O O . PRO A 1 89 ? -13.828 -9.471 30.801 1.00 64.94 89 PRO A O 1
ATOM 690 N N . GLU A 1 90 ? -13.548 -7.428 29.894 1.00 59.41 90 GLU A N 1
ATOM 691 C CA . GLU A 1 90 ? -12.824 -6.829 31.021 1.00 59.41 90 GLU A CA 1
ATOM 692 C C . GLU A 1 90 ? -13.816 -6.073 31.907 1.00 59.41 90 GLU A C 1
ATOM 694 O O . GLU A 1 90 ? -14.710 -5.404 31.334 1.00 59.41 90 GLU A O 1
#

Radius of gyration: 23.5 Å; chains: 1; bounding box: 52×28×64 Å